Protein AF-A0AAV6RVY6-F1 (afdb_monomer)

Radius of gyration: 16.2 Å; Cα contacts (8 Å, |Δi|>4): 141; chains: 1; bounding box: 33×33×38 Å

InterPro domains:
  IPR021869 Ribonuclease Zc3h12a-like, NYN domain [PF11977] (37-118)
  IPR051101 ZC3H12/N4BP1 Ribonuclease and Regulator [PTHR12876] (34-118)

Structure (mmCIF, N/CA/C/O backbone):
data_AF-A0AAV6RVY6-F1
#
_entry.id   AF-A0AAV6RVY6-F1
#
loop_
_atom_site.group_PDB
_atom_site.id
_atom_site.type_symbol
_atom_site.label_atom_id
_atom_site.label_alt_id
_atom_site.label_comp_id
_atom_site.label_asym_id
_atom_site.label_entity_id
_atom_site.label_seq_id
_atom_site.pdbx_PDB_ins_code
_atom_site.Cartn_x
_atom_site.Cartn_y
_atom_site.Cartn_z
_atom_site.occupancy
_atom_site.B_iso_or_equiv
_atom_site.auth_seq_id
_atom_site.auth_comp_id
_atom_site.auth_asym_id
_atom_site.auth_atom_id
_atom_site.pdbx_PDB_model_num
ATOM 1 N N . MET A 1 1 ? 1.262 3.391 -13.971 1.00 50.84 1 MET A N 1
ATOM 2 C CA . MET A 1 1 ? 0.571 2.100 -14.144 1.00 50.84 1 MET A CA 1
ATOM 3 C C . MET A 1 1 ? 1.032 1.250 -12.992 1.00 50.84 1 MET A C 1
ATOM 5 O O . MET A 1 1 ? 2.185 0.839 -13.003 1.00 50.84 1 MET A O 1
ATOM 9 N N . ILE A 1 2 ? 0.195 1.123 -11.968 1.00 53.22 2 ILE A N 1
ATOM 10 C CA . ILE A 1 2 ? 0.505 0.317 -10.793 1.00 53.22 2 ILE A CA 1
ATOM 11 C C . ILE A 1 2 ? -0.270 -0.992 -10.891 1.00 53.22 2 ILE A C 1
ATOM 13 O O . ILE A 1 2 ? -1.413 -1.024 -11.349 1.00 53.22 2 ILE A O 1
ATOM 17 N N . LEU A 1 3 ? 0.413 -2.075 -10.535 1.00 56.84 3 LEU A N 1
ATOM 18 C CA . LEU A 1 3 ? -0.053 -3.448 -10.657 1.00 56.84 3 LEU A CA 1
ATOM 19 C C . LEU A 1 3 ? -0.502 -3.919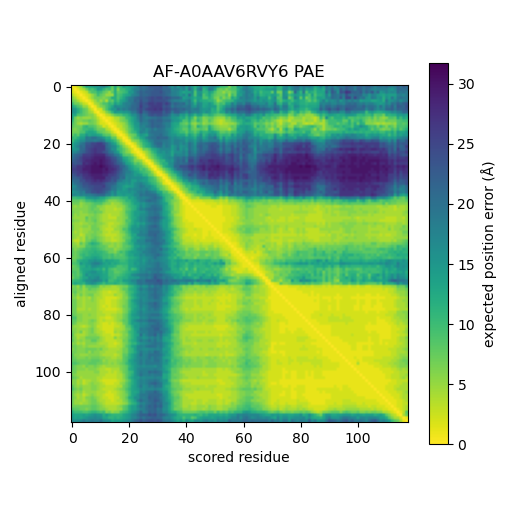 -9.279 1.00 56.84 3 LEU A C 1
ATOM 21 O O . LEU A 1 3 ? 0.338 -4.235 -8.447 1.00 56.84 3 LEU A O 1
ATOM 25 N N . VAL A 1 4 ? -1.808 -3.949 -9.023 1.00 58.31 4 VAL A N 1
ATOM 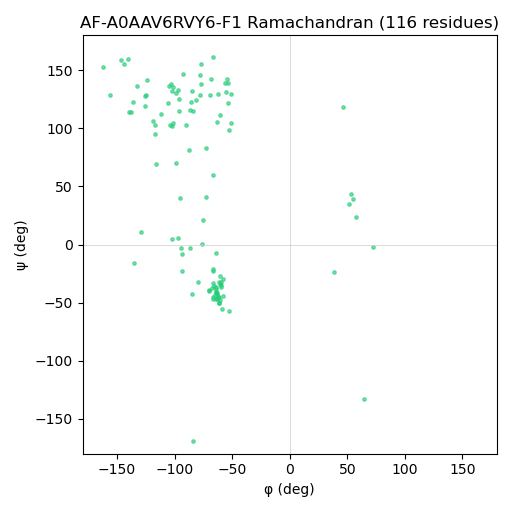26 C CA . VAL A 1 4 ? -2.347 -4.467 -7.758 1.00 58.31 4 VAL A CA 1
ATOM 27 C C . VAL A 1 4 ? -2.399 -5.985 -7.835 1.00 58.31 4 VAL A C 1
ATOM 29 O O . VAL A 1 4 ? -3.016 -6.520 -8.755 1.00 58.31 4 VAL A O 1
ATOM 32 N N . TYR A 1 5 ? -1.770 -6.664 -6.875 1.00 61.91 5 TYR A N 1
ATOM 33 C CA . TYR A 1 5 ? -1.834 -8.117 -6.746 1.00 61.91 5 TYR A CA 1
ATOM 34 C C . TYR A 1 5 ? -2.981 -8.511 -5.795 1.00 61.91 5 TYR A C 1
ATOM 36 O O . TYR A 1 5 ? -3.318 -7.765 -4.880 1.00 61.91 5 TYR A O 1
ATOM 44 N N . ILE A 1 6 ? -3.641 -9.649 -6.015 1.00 60.75 6 ILE A N 1
ATOM 45 C CA . ILE A 1 6 ? -4.640 -10.214 -5.089 1.00 60.75 6 ILE A CA 1
ATOM 46 C C . ILE A 1 6 ? -4.365 -11.716 -4.987 1.00 60.75 6 ILE A C 1
ATOM 48 O O . ILE A 1 6 ? -4.348 -12.405 -6.007 1.00 60.75 6 ILE A O 1
ATOM 52 N N . PHE A 1 7 ? -4.127 -12.242 -3.779 1.00 54.44 7 PHE A N 1
ATOM 53 C CA . PHE A 1 7 ? -3.725 -13.640 -3.593 1.00 54.44 7 PHE A CA 1
ATOM 54 C C . PHE A 1 7 ? -4.753 -14.446 -2.780 1.00 54.44 7 PHE A C 1
ATOM 56 O O . PHE A 1 7 ? -4.686 -14.497 -1.567 1.00 54.44 7 PHE A O 1
ATOM 63 N N . ASN A 1 8 ? -5.662 -15.139 -3.475 1.00 52.34 8 ASN A N 1
ATOM 64 C CA . ASN A 1 8 ? -6.489 -16.271 -3.011 1.00 52.34 8 ASN A CA 1
ATOM 65 C C . ASN A 1 8 ? -7.216 -16.179 -1.642 1.00 52.34 8 ASN A C 1
ATOM 67 O O . ASN A 1 8 ? -6.593 -16.217 -0.590 1.00 52.34 8 ASN A O 1
ATOM 71 N N . ASN A 1 9 ? -8.555 -16.240 -1.699 1.00 51.56 9 ASN A N 1
ATOM 72 C CA . ASN A 1 9 ? -9.614 -16.553 -0.712 1.00 51.56 9 ASN A CA 1
ATOM 73 C C . ASN A 1 9 ? -9.541 -16.097 0.765 1.00 51.56 9 ASN A C 1
ATOM 75 O O . ASN A 1 9 ? -10.611 -15.954 1.344 1.00 51.56 9 ASN A O 1
ATOM 79 N N . ASN A 1 10 ? -8.377 -15.815 1.361 1.00 57.69 10 ASN A N 1
ATOM 80 C CA . ASN A 1 10 ? -8.235 -15.396 2.759 1.00 57.69 10 ASN A CA 1
ATOM 81 C C . ASN A 1 10 ? -7.273 -14.204 2.980 1.00 57.69 10 ASN A C 1
ATOM 83 O O . ASN A 1 10 ? -7.312 -13.638 4.068 1.00 57.69 10 ASN A O 1
ATOM 87 N N . ILE A 1 11 ? -6.399 -13.823 2.025 1.00 61.66 11 ILE A N 1
ATOM 88 C CA . ILE A 1 11 ? -5.399 -12.747 2.231 1.00 61.66 11 ILE A CA 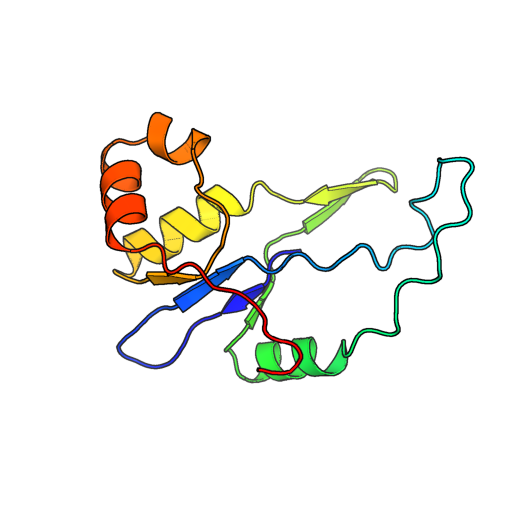1
ATOM 89 C C . ILE A 1 11 ? -5.251 -11.850 0.986 1.00 61.66 11 ILE A C 1
ATOM 91 O O . ILE A 1 11 ? -4.721 -12.261 -0.040 1.00 61.66 11 ILE A O 1
ATOM 95 N N . THR A 1 12 ? -5.638 -10.578 1.076 1.00 67.62 12 THR A N 1
ATOM 96 C CA . THR A 1 12 ? -5.385 -9.594 0.004 1.00 67.62 12 THR A CA 1
ATOM 97 C C . THR A 1 12 ? -3.994 -8.975 0.171 1.00 67.62 12 THR A C 1
ATOM 99 O O . THR A 1 12 ? -3.713 -8.389 1.214 1.00 67.62 12 THR A O 1
ATOM 102 N N . ILE A 1 13 ? -3.122 -9.083 -0.841 1.00 70.94 13 ILE A N 1
ATOM 103 C CA . ILE A 1 13 ? -1.751 -8.535 -0.820 1.00 70.94 13 ILE A CA 1
ATOM 104 C C . ILE A 1 13 ? -1.583 -7.511 -1.934 1.00 70.94 13 ILE A C 1
ATOM 106 O O . ILE A 1 13 ? -1.409 -7.892 -3.085 1.00 70.94 13 ILE A O 1
ATOM 110 N N . ILE A 1 14 ? -1.547 -6.224 -1.599 1.00 71.94 14 ILE A N 1
ATOM 111 C CA . ILE A 1 14 ? -1.438 -5.166 -2.606 1.00 71.94 14 ILE A CA 1
ATOM 112 C C . ILE A 1 14 ? 0.012 -4.740 -2.777 1.00 71.94 14 ILE A C 1
ATOM 114 O O . ILE A 1 14 ? 0.599 -4.161 -1.866 1.00 71.94 14 ILE A O 1
ATOM 118 N N . ILE A 1 15 ? 0.570 -4.990 -3.959 1.00 70.44 15 ILE A N 1
ATOM 119 C CA . ILE A 1 15 ? 1.927 -4.573 -4.315 1.00 70.44 15 ILE A CA 1
ATOM 120 C C . ILE A 1 15 ? 1.859 -3.265 -5.103 1.00 70.44 15 ILE A C 1
ATOM 122 O O . ILE A 1 15 ? 1.080 -3.141 -6.044 1.00 70.44 15 ILE A O 1
ATOM 126 N N . LYS A 1 16 ? 2.686 -2.280 -4.746 1.00 69.00 16 LYS A N 1
ATOM 127 C CA . LYS A 1 16 ? 2.928 -1.106 -5.597 1.00 69.00 16 LYS A CA 1
ATOM 128 C C . LYS A 1 16 ? 4.114 -1.410 -6.509 1.00 69.00 16 LYS A C 1
ATOM 130 O O . LYS A 1 16 ? 5.254 -1.361 -6.065 1.00 69.00 16 LYS A O 1
ATOM 135 N N . ALA A 1 17 ? 3.858 -1.715 -7.777 1.00 61.69 17 ALA A N 1
ATOM 136 C CA . ALA A 1 17 ? 4.910 -1.818 -8.787 1.00 61.69 17 ALA A CA 1
ATOM 137 C C . ALA A 1 17 ? 4.865 -0.605 -9.720 1.00 61.69 17 ALA A C 1
ATOM 139 O O . ALA A 1 17 ? 3.848 -0.356 -10.366 1.00 61.69 17 ALA A O 1
ATOM 140 N N . SER A 1 18 ? 5.962 0.141 -9.800 1.00 56.19 18 SER A N 1
ATOM 141 C CA . SER A 1 18 ? 6.169 1.160 -10.827 1.00 56.19 18 SER A CA 1
ATOM 142 C C . SER A 1 18 ? 6.708 0.457 -12.068 1.00 56.19 18 SER A C 1
ATOM 144 O O . SER A 1 18 ? 7.817 -0.071 -12.036 1.00 56.19 18 SER A O 1
ATOM 146 N N . GLN A 1 19 ? 5.958 0.448 -13.169 1.00 51.28 19 GLN A N 1
ATOM 147 C CA . GLN A 1 19 ? 6.582 0.204 -14.468 1.00 51.28 19 GLN A CA 1
ATOM 148 C C . GLN A 1 19 ? 7.597 1.338 -14.669 1.00 51.28 19 GLN A C 1
ATOM 150 O O . GLN A 1 19 ? 7.176 2.491 -14.782 1.00 51.28 19 GLN A O 1
ATOM 155 N N . LEU A 1 20 ? 8.904 1.049 -14.643 1.00 43.34 20 LEU A N 1
ATOM 156 C CA . LEU A 1 20 ? 9.883 2.010 -15.154 1.00 43.34 20 LEU A CA 1
ATOM 157 C C . LEU A 1 20 ? 9.468 2.381 -16.584 1.00 43.34 20 LEU A C 1
ATOM 159 O O . LEU A 1 20 ? 8.996 1.527 -17.337 1.00 43.34 20 LEU A O 1
ATOM 163 N N . ASP A 1 21 ? 9.588 3.664 -16.907 1.00 40.34 21 ASP A N 1
ATOM 164 C CA . ASP A 1 21 ? 9.140 4.271 -18.154 1.00 40.34 21 ASP A CA 1
ATOM 165 C C . ASP A 1 21 ? 9.656 3.518 -19.393 1.00 40.34 21 ASP A C 1
ATOM 167 O O . ASP A 1 21 ? 10.810 3.642 -19.789 1.00 40.34 21 ASP A O 1
ATOM 171 N N . LEU A 1 22 ? 8.767 2.760 -20.039 1.00 40.78 22 LEU A N 1
ATOM 172 C CA . LEU A 1 22 ? 8.973 2.167 -21.367 1.00 40.78 22 LEU A CA 1
ATOM 173 C C . LEU A 1 22 ? 8.364 3.062 -22.452 1.00 40.78 22 LEU A C 1
ATOM 175 O O . LEU A 1 22 ? 7.709 2.574 -23.372 1.00 40.78 22 LEU A O 1
ATOM 179 N N . ASP A 1 23 ? 8.506 4.381 -22.316 1.00 37.94 23 ASP A N 1
ATOM 180 C CA . ASP A 1 23 ? 8.064 5.317 -23.345 1.00 37.94 23 ASP A CA 1
ATOM 181 C C . ASP A 1 23 ? 9.262 6.100 -23.901 1.00 37.94 23 ASP A C 1
ATOM 183 O O . ASP A 1 23 ? 9.734 7.041 -23.255 1.00 37.94 23 ASP A O 1
ATOM 187 N N . PRO A 1 24 ? 9.767 5.749 -25.099 1.00 37.94 24 PRO A N 1
ATOM 188 C CA . PRO A 1 24 ? 10.847 6.495 -25.740 1.00 37.94 24 PRO A CA 1
ATOM 189 C C . PRO A 1 24 ? 10.453 7.941 -26.103 1.00 37.94 24 PRO A C 1
ATOM 191 O O . PRO A 1 24 ? 11.315 8.720 -26.501 1.00 37.94 24 PRO A O 1
ATOM 194 N N . ALA A 1 25 ? 9.180 8.340 -25.962 1.00 39.81 25 ALA A N 1
ATOM 195 C CA . ALA A 1 25 ? 8.723 9.699 -26.256 1.00 39.81 25 ALA A CA 1
ATOM 196 C C . ALA A 1 25 ? 8.852 10.695 -25.081 1.00 39.81 25 ALA A C 1
ATOM 198 O O . ALA A 1 25 ? 8.540 11.871 -25.259 1.00 39.81 25 ALA A O 1
ATOM 199 N N . ALA A 1 26 ? 9.304 10.270 -23.892 1.00 40.34 26 ALA A N 1
ATOM 200 C CA . ALA A 1 26 ? 9.375 11.130 -22.700 1.00 40.34 26 ALA A CA 1
ATOM 201 C C . ALA A 1 26 ? 10.757 11.770 -22.424 1.00 40.34 26 ALA A C 1
ATOM 203 O O . ALA A 1 26 ? 10.930 12.441 -21.405 1.00 40.34 26 ALA A O 1
ATOM 204 N N . GLN A 1 27 ? 11.746 11.617 -23.311 1.00 39.75 27 GLN A N 1
ATOM 205 C CA . GLN A 1 27 ? 13.074 12.223 -23.137 1.00 39.75 27 GLN A CA 1
ATOM 206 C C . GLN A 1 27 ? 13.162 13.647 -23.707 1.00 39.75 27 GLN A C 1
ATOM 208 O O . GLN A 1 27 ? 13.734 13.877 -24.768 1.00 39.75 27 GLN A O 1
ATOM 213 N N . GLU A 1 28 ? 12.686 14.632 -22.946 1.00 40.50 28 GLU A N 1
ATOM 214 C CA . GLU A 1 28 ? 13.217 16.004 -23.014 1.00 40.50 28 GLU A CA 1
ATOM 215 C C . GLU A 1 28 ? 14.210 16.217 -21.858 1.00 40.50 28 GLU A C 1
ATOM 217 O O . GLU A 1 28 ? 13.942 16.908 -20.880 1.00 40.50 28 GLU A O 1
ATOM 222 N N . SER A 1 29 ? 15.373 15.568 -21.935 1.00 37.75 29 SER A N 1
ATOM 223 C CA . SER A 1 29 ? 16.540 15.855 -21.091 1.00 37.75 29 SER A CA 1
ATOM 224 C C . SER A 1 29 ? 17.793 15.385 -21.829 1.00 37.75 29 SER A C 1
ATOM 226 O O . SER A 1 29 ? 17.830 14.266 -22.331 1.00 37.75 29 SER A O 1
ATOM 228 N N . GLN A 1 30 ? 18.799 16.257 -21.947 1.00 39.28 30 GLN A N 1
ATOM 229 C CA . GLN A 1 30 ? 20.000 16.115 -22.791 1.00 39.28 30 GLN A CA 1
ATOM 230 C C . GLN A 1 30 ? 21.032 15.083 -22.283 1.00 39.28 30 GLN A C 1
ATOM 232 O O . GLN A 1 30 ? 22.239 15.301 -22.368 1.00 39.28 30 GLN A O 1
ATOM 237 N N . VAL A 1 31 ? 20.578 13.936 -21.785 1.00 39.69 31 VAL A N 1
ATOM 238 C CA . VAL A 1 31 ? 21.420 12.766 -21.506 1.00 39.69 31 VAL A CA 1
ATOM 239 C C . VAL A 1 31 ? 20.780 11.588 -22.245 1.00 39.69 31 VAL A C 1
ATOM 241 O O . VAL A 1 31 ? 19.571 11.396 -22.091 1.00 39.69 31 VAL A O 1
ATOM 244 N N . PRO A 1 32 ? 21.515 10.815 -23.071 1.00 34.19 32 PRO A N 1
ATOM 245 C CA . PRO A 1 32 ? 20.936 9.638 -23.699 1.00 34.19 32 PRO A CA 1
ATOM 246 C C . PRO A 1 32 ? 20.549 8.668 -22.581 1.00 34.19 32 PRO A C 1
ATOM 248 O O . PRO A 1 32 ? 21.422 8.087 -21.941 1.00 34.19 32 PRO A O 1
ATOM 251 N N . ALA A 1 33 ? 19.252 8.553 -22.290 1.00 51.28 33 ALA A N 1
ATOM 252 C CA . ALA A 1 33 ? 18.756 7.481 -21.445 1.00 51.28 33 ALA A CA 1
ATOM 253 C C . ALA A 1 33 ? 19.073 6.179 -22.166 1.00 51.28 33 ALA A C 1
ATOM 255 O O . ALA A 1 33 ? 18.816 6.036 -23.366 1.00 51.28 33 ALA A O 1
ATOM 256 N N . GLU A 1 34 ? 19.686 5.267 -21.428 1.00 39.25 34 GLU A N 1
ATOM 257 C CA . GLU A 1 34 ? 19.882 3.909 -21.894 1.00 39.25 34 GLU A CA 1
ATOM 258 C C . GLU A 1 34 ? 18.524 3.322 -22.301 1.00 39.25 34 GLU A C 1
ATOM 260 O O . GLU A 1 34 ? 17.514 3.635 -21.659 1.00 39.25 34 GLU A O 1
ATOM 265 N N . PRO A 1 35 ? 18.464 2.520 -23.381 1.00 39.88 35 PRO A N 1
ATOM 266 C CA . PRO A 1 35 ? 17.220 1.889 -23.787 1.00 39.88 35 PRO A CA 1
ATOM 267 C C . PRO A 1 35 ? 16.662 1.125 -22.589 1.00 39.88 35 PRO A C 1
ATOM 269 O O . PRO A 1 35 ? 17.347 0.276 -22.017 1.00 39.88 35 PRO A O 1
ATOM 272 N N . ALA A 1 36 ? 15.436 1.470 -22.189 1.00 48.62 36 ALA A N 1
ATOM 273 C CA . ALA A 1 36 ? 14.749 0.769 -21.120 1.00 48.62 36 ALA A CA 1
ATOM 274 C C . ALA A 1 36 ? 14.798 -0.738 -21.434 1.00 48.62 36 ALA A C 1
ATOM 276 O O . ALA A 1 36 ? 14.504 -1.117 -22.574 1.00 48.62 36 ALA A O 1
ATOM 277 N N . PRO A 1 37 ? 15.228 -1.586 -20.482 1.00 48.47 37 PRO A N 1
ATOM 278 C CA . PRO A 1 37 ? 15.420 -3.002 -20.749 1.00 48.47 37 PRO A CA 1
ATOM 279 C C . PR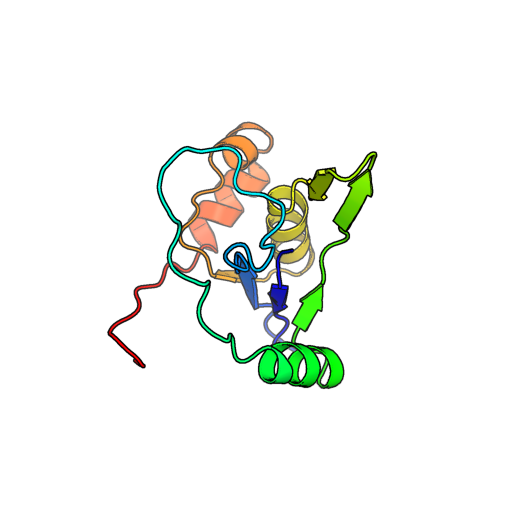O A 1 37 ? 14.115 -3.596 -21.276 1.00 48.47 37 PRO A C 1
ATOM 281 O O . PRO A 1 37 ? 13.037 -3.241 -20.785 1.00 48.47 37 PRO A O 1
ATOM 284 N N . GLU A 1 38 ? 14.223 -4.474 -22.281 1.00 50.91 38 GLU A N 1
ATOM 285 C CA . GLU A 1 38 ? 13.113 -5.307 -22.745 1.00 50.91 38 GLU A CA 1
ATOM 286 C C . GLU A 1 38 ? 12.549 -6.025 -21.523 1.00 50.91 38 GLU A C 1
ATOM 288 O O . GLU A 1 38 ? 13.120 -6.965 -20.979 1.00 50.91 38 GLU A O 1
ATOM 293 N N . THR A 1 39 ? 11.473 -5.466 -21.000 1.00 58.97 39 THR A N 1
ATOM 294 C CA . THR A 1 39 ? 10.837 -5.919 -19.776 1.00 58.97 39 THR A CA 1
ATOM 295 C C . THR A 1 39 ? 10.031 -7.145 -20.144 1.00 58.97 39 THR A C 1
ATOM 297 O O . THR A 1 39 ? 9.456 -7.203 -21.233 1.00 58.97 39 THR A O 1
ATOM 300 N N . ASP A 1 40 ? 9.943 -8.111 -19.233 1.00 67.94 40 ASP A N 1
ATOM 301 C CA . ASP A 1 40 ? 9.114 -9.309 -19.373 1.00 67.94 40 ASP A CA 1
ATOM 302 C C . ASP A 1 40 ? 7.610 -8.963 -19.360 1.00 67.94 40 ASP A C 1
ATOM 304 O O . ASP A 1 40 ? 6.831 -9.407 -18.520 1.00 67.94 40 ASP A O 1
ATOM 308 N N . GLN A 1 41 ? 7.154 -8.141 -20.305 1.00 70.94 41 GLN A N 1
ATOM 309 C CA . GLN A 1 41 ? 5.796 -7.613 -20.397 1.00 70.94 41 GLN A CA 1
ATOM 310 C C . GLN A 1 41 ? 4.761 -8.737 -20.533 1.00 70.94 41 GLN A C 1
ATOM 312 O O . GLN A 1 41 ? 3.620 -8.605 -20.087 1.00 70.94 41 GLN A O 1
ATOM 317 N N . HIS A 1 42 ? 5.175 -9.877 -21.090 1.00 79.00 42 HIS A N 1
ATOM 318 C CA . HIS A 1 42 ? 4.368 -11.089 -21.163 1.00 79.00 42 HIS A CA 1
ATOM 319 C C . HIS A 1 42 ? 3.958 -11.617 -19.774 1.00 79.00 42 HIS A C 1
ATOM 321 O O . HIS A 1 42 ? 2.844 -12.126 -19.637 1.00 79.00 42 HIS A O 1
ATOM 327 N N . VAL A 1 43 ? 4.791 -11.432 -18.740 1.00 80.25 43 VAL A N 1
ATOM 328 C CA . VAL A 1 43 ? 4.489 -11.812 -17.349 1.00 80.25 43 VAL A CA 1
ATOM 329 C C . VAL A 1 43 ? 3.306 -11.006 -16.824 1.00 80.25 43 VAL A C 1
ATOM 331 O O . VAL A 1 43 ? 2.400 -11.566 -16.209 1.00 80.25 43 VAL A O 1
ATOM 334 N N . LEU A 1 44 ? 3.244 -9.708 -17.133 1.00 78.12 44 LEU A N 1
ATOM 335 C CA . LEU A 1 44 ? 2.135 -8.848 -16.710 1.00 78.12 44 LEU A CA 1
ATOM 336 C C . LEU A 1 44 ? 0.804 -9.309 -17.312 1.00 78.12 44 LEU A C 1
ATOM 338 O O . LEU A 1 44 ? -0.186 -9.445 -16.593 1.00 78.12 44 LEU A O 1
ATOM 342 N N . HIS A 1 45 ? 0.799 -9.624 -18.611 1.00 80.69 45 HIS A N 1
ATOM 343 C CA . HIS A 1 45 ? -0.381 -10.160 -19.293 1.00 80.69 45 HIS A CA 1
ATOM 344 C C . HIS A 1 45 ? -0.801 -11.531 -18.745 1.00 80.69 45 HIS A C 1
ATOM 346 O O . HIS A 1 45 ? -1.992 -11.842 -18.681 1.00 80.69 45 HIS A O 1
ATOM 352 N N . GLU A 1 46 ? 0.152 -12.388 -18.368 1.00 84.31 46 GLU A N 1
ATOM 353 C CA . GLU A 1 46 ? -0.164 -13.678 -17.754 1.00 84.31 46 GLU A CA 1
ATOM 354 C C . GLU A 1 46 ? -0.815 -13.496 -16.376 1.00 84.31 46 GLU A C 1
ATOM 356 O O . GLU A 1 46 ? -1.852 -14.103 -16.092 1.00 84.31 46 GLU A O 1
ATOM 361 N N . LEU A 1 47 ? -0.245 -12.633 -15.536 1.00 81.06 47 LEU A N 1
ATOM 362 C CA . LEU A 1 47 ? -0.760 -12.350 -14.199 1.00 81.06 47 LEU A CA 1
ATOM 363 C C . LEU A 1 47 ? -2.149 -11.701 -14.241 1.00 81.06 47 LEU A C 1
ATOM 365 O O . LEU A 1 47 ? -3.009 -12.051 -13.427 1.00 81.06 47 LEU A O 1
ATOM 369 N N . GLU A 1 48 ? -2.404 -10.813 -15.207 1.00 81.88 48 GLU A N 1
ATOM 370 C CA . GLU A 1 48 ? -3.732 -10.227 -15.429 1.00 81.88 48 GLU A CA 1
ATOM 371 C C . GLU A 1 48 ? -4.747 -11.310 -15.819 1.00 81.88 48 GLU A C 1
ATOM 373 O O . GLU A 1 48 ? -5.840 -11.401 -15.246 1.00 81.88 48 GLU A O 1
ATOM 378 N N . ARG A 1 49 ? -4.378 -12.194 -16.758 1.00 85.69 49 ARG A N 1
ATOM 379 C CA . ARG A 1 49 ? -5.233 -13.307 -17.199 1.00 85.69 49 ARG A CA 1
ATOM 380 C C . ARG A 1 49 ? -5.581 -14.245 -16.046 1.00 85.69 49 ARG A C 1
ATOM 382 O O . ARG A 1 49 ? -6.707 -14.732 -15.970 1.00 85.69 49 ARG A O 1
ATOM 389 N N . ARG A 1 50 ? -4.632 -14.460 -15.133 1.00 84.81 50 ARG A N 1
ATOM 390 C CA . ARG A 1 50 ? -4.801 -15.257 -13.909 1.00 84.81 50 ARG A CA 1
ATOM 391 C C . ARG A 1 50 ? -5.582 -14.533 -12.808 1.00 84.81 50 ARG A C 1
ATOM 393 O O . ARG A 1 50 ? -5.777 -15.120 -11.750 1.00 84.81 50 ARG A O 1
ATOM 400 N N . LYS A 1 51 ? -6.031 -13.291 -13.044 1.00 79.12 51 LYS A N 1
ATOM 401 C CA . LYS A 1 51 ? -6.717 -12.426 -12.064 1.00 79.12 51 LYS A CA 1
ATOM 402 C C . LYS A 1 51 ? -5.899 -12.165 -10.803 1.00 79.12 51 LYS A C 1
ATOM 404 O O . LYS A 1 51 ? -6.450 -11.845 -9.757 1.00 79.12 51 LYS A O 1
ATOM 409 N N . ILE A 1 52 ? -4.583 -12.288 -10.932 1.00 77.75 52 ILE A N 1
ATOM 410 C CA . ILE A 1 52 ? -3.638 -11.941 -9.882 1.00 77.75 52 ILE A CA 1
ATOM 411 C C . ILE A 1 52 ? -3.3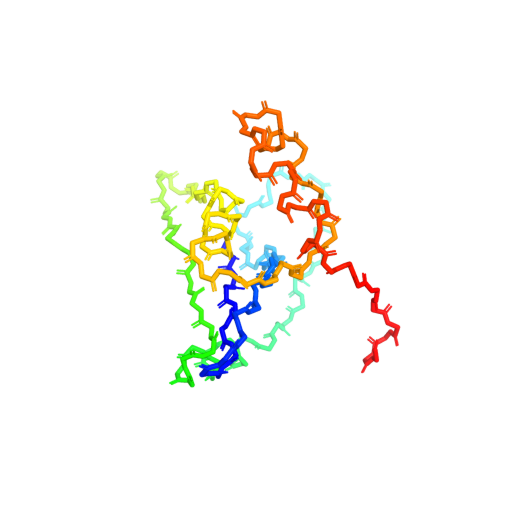55 -10.448 -9.969 1.00 77.75 52 ILE A C 1
ATOM 413 O O . ILE A 1 52 ? -3.343 -9.799 -8.938 1.00 77.75 52 ILE A O 1
ATOM 417 N N . LEU A 1 53 ? -3.177 -9.914 -11.180 1.00 78.25 53 LEU A N 1
ATOM 418 C CA . LEU A 1 53 ? -2.815 -8.523 -11.432 1.00 78.25 53 LEU A CA 1
ATOM 419 C C . LEU A 1 53 ? -4.005 -7.708 -11.941 1.00 78.25 53 LEU A C 1
ATOM 421 O O . LEU A 1 53 ? -4.737 -8.146 -12.828 1.00 78.25 53 LEU A O 1
ATOM 425 N N . VAL A 1 54 ? -4.158 -6.498 -11.409 1.00 77.19 54 VAL A N 1
ATOM 426 C CA . VAL A 1 54 ? -5.135 -5.506 -11.869 1.00 77.19 54 VAL A CA 1
ATOM 427 C C . VAL A 1 54 ? -4.412 -4.211 -12.216 1.00 77.19 54 VAL A C 1
ATOM 429 O O . VAL A 1 54 ? -3.649 -3.678 -11.407 1.00 77.19 54 VAL A O 1
ATOM 432 N N . TYR A 1 55 ? -4.675 -3.693 -13.415 1.00 75.69 55 TYR A N 1
ATOM 433 C CA . TYR A 1 55 ? -4.155 -2.403 -13.855 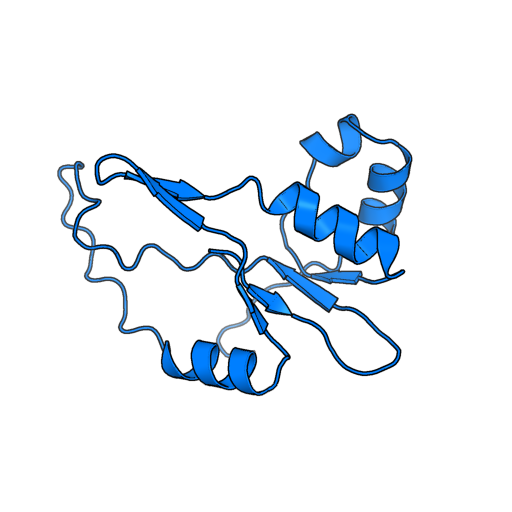1.00 75.69 55 TYR A CA 1
ATOM 434 C C . TYR A 1 55 ? -4.943 -1.248 -13.239 1.00 75.69 55 TYR A C 1
ATOM 436 O O . TYR A 1 55 ? -6.170 -1.184 -13.361 1.00 75.69 55 TYR A O 1
ATOM 444 N N . THR A 1 56 ? -4.238 -0.293 -12.630 1.00 71.25 56 THR A N 1
ATOM 445 C CA . THR A 1 56 ? -4.854 0.981 -12.248 1.00 71.25 56 THR A CA 1
ATOM 446 C C . THR A 1 56 ? -5.213 1.811 -13.489 1.00 71.25 56 THR A C 1
ATOM 448 O O . THR A 1 56 ? -4.464 1.812 -14.477 1.00 71.25 56 THR A O 1
ATOM 451 N N . PRO A 1 57 ? -6.351 2.536 -13.475 1.00 73.31 57 PRO A N 1
ATOM 452 C CA . PRO A 1 57 ? -6.715 3.422 -14.570 1.00 73.31 57 PRO A CA 1
ATOM 453 C C . PRO A 1 57 ? -5.605 4.435 -14.864 1.00 73.31 57 PRO A C 1
ATOM 455 O O . PRO A 1 57 ? -5.108 5.130 -13.981 1.00 73.31 57 PRO A O 1
ATOM 458 N N . SER A 1 58 ? -5.240 4.557 -16.134 1.00 74.00 58 SER A N 1
ATOM 459 C CA . SER A 1 58 ? -4.350 5.609 -16.618 1.00 74.00 58 SER A CA 1
ATOM 460 C C . SER A 1 58 ? -4.787 6.040 -18.011 1.00 74.00 58 SER A C 1
ATOM 462 O O . SER A 1 58 ? -5.469 5.291 -18.713 1.00 74.00 58 SER A O 1
ATOM 464 N N . ARG A 1 59 ? -4.450 7.268 -18.409 1.00 72.81 59 ARG A N 1
ATOM 465 C CA . ARG A 1 59 ? -4.811 7.785 -19.736 1.00 72.81 59 ARG A CA 1
ATOM 466 C C . ARG A 1 59 ? -3.750 8.727 -20.286 1.00 72.81 59 ARG A C 1
ATOM 468 O O . ARG A 1 59 ? -3.004 9.330 -19.522 1.00 72.81 59 ARG A O 1
ATOM 475 N N . CYS A 1 60 ? -3.737 8.918 -21.601 1.00 78.81 60 CYS A N 1
ATOM 476 C CA . CYS A 1 60 ? -2.945 9.965 -22.245 1.00 78.81 60 CYS A CA 1
ATOM 477 C C . CYS A 1 60 ? -3.831 11.178 -22.550 1.00 78.81 60 CYS A C 1
ATOM 479 O O . CYS A 1 60 ? -4.914 11.042 -23.116 1.00 78.81 60 CYS A O 1
ATOM 481 N N . VAL A 1 61 ? -3.377 12.369 -22.163 1.00 77.25 61 VAL A N 1
ATOM 482 C CA . VAL A 1 61 ? -4.035 13.656 -22.421 1.00 77.25 61 VAL A CA 1
ATOM 483 C C . VAL A 1 61 ? -3.020 14.559 -23.103 1.00 77.25 61 VAL A C 1
ATOM 485 O O . VAL A 1 61 ? -1.974 14.842 -22.527 1.00 77.25 61 VAL A O 1
ATOM 488 N N . ASN A 1 62 ? -3.309 15.013 -24.325 1.00 82.19 62 ASN A N 1
ATOM 489 C CA . ASN A 1 62 ? -2.415 15.881 -25.106 1.00 82.19 62 ASN A CA 1
ATOM 490 C C . ASN A 1 62 ? -0.988 15.314 -25.248 1.00 82.19 62 ASN A C 1
ATOM 492 O O . ASN A 1 62 ? -0.009 16.023 -25.037 1.00 82.19 62 ASN A O 1
ATOM 496 N N . GLY A 1 63 ? -0.873 14.011 -25.523 1.00 77.38 63 GLY A N 1
ATOM 497 C CA . GLY A 1 63 ? 0.421 13.323 -25.629 1.00 77.38 63 GLY A CA 1
ATOM 498 C C . GLY A 1 63 ? 1.149 13.108 -24.297 1.00 77.38 63 GLY A C 1
ATOM 499 O O . GLY A 1 63 ? 2.187 12.463 -24.281 1.00 77.38 63 GLY A O 1
ATOM 500 N N . LYS A 1 64 ? 0.606 13.589 -23.170 1.00 70.88 64 LYS A N 1
ATOM 501 C CA . LYS A 1 64 ? 1.179 13.394 -21.834 1.00 70.88 64 LYS A CA 1
ATOM 502 C C . LYS A 1 64 ? 0.421 12.316 -21.077 1.00 70.88 64 LYS A C 1
ATOM 504 O O . LYS A 1 64 ? -0.812 12.331 -21.015 1.00 70.88 64 LYS A O 1
ATOM 509 N N . ARG A 1 65 ? 1.151 11.382 -20.473 1.00 67.94 65 ARG A N 1
ATOM 510 C CA . ARG A 1 65 ? 0.560 10.370 -19.597 1.00 67.94 65 ARG A CA 1
ATOM 511 C C . ARG A 1 65 ? 0.063 11.031 -18.313 1.00 67.94 65 ARG A C 1
ATOM 513 O O . ARG A 1 65 ? 0.801 11.738 -17.638 1.00 67.94 65 ARG A O 1
ATOM 520 N N . VAL A 1 66 ? -1.190 10.766 -17.974 1.00 64.38 66 VAL A N 1
ATOM 521 C CA . VAL A 1 66 ? -1.809 11.123 -16.700 1.00 64.38 66 VAL A CA 1
ATOM 522 C C . VAL A 1 66 ? -2.072 9.821 -15.957 1.00 64.38 66 VAL A C 1
ATOM 524 O O . VAL A 1 66 ? -2.877 8.991 -16.391 1.00 64.38 66 VAL A O 1
ATOM 527 N N . VAL A 1 67 ? -1.352 9.630 -14.856 1.00 64.31 67 VAL A N 1
ATOM 528 C CA . VAL A 1 67 ? -1.536 8.499 -13.944 1.00 64.31 67 VAL A CA 1
ATOM 529 C C . VAL A 1 67 ? -2.329 9.001 -12.745 1.00 64.31 67 VAL A C 1
ATOM 531 O O . VAL A 1 67 ? -2.088 10.106 -12.257 1.00 64.31 67 VAL A O 1
ATOM 534 N N . CYS A 1 68 ? -3.321 8.226 -12.315 1.00 64.06 68 CYS A N 1
ATOM 535 C CA . CYS A 1 68 ? -4.076 8.545 -11.115 1.00 64.06 68 CYS A CA 1
ATOM 536 C C . CYS A 1 68 ? -3.184 8.446 -9.867 1.00 64.06 68 CYS A C 1
ATOM 538 O O . CYS A 1 68 ? -2.114 7.840 -9.884 1.00 64.06 68 CYS A O 1
ATOM 540 N N . TYR A 1 69 ? -3.621 9.076 -8.775 1.00 66.88 69 TYR A N 1
ATOM 541 C CA . TYR A 1 69 ? -2.956 8.949 -7.481 1.00 66.88 69 TYR A CA 1
ATOM 542 C C . TYR A 1 69 ? -3.229 7.558 -6.904 1.00 66.88 69 TYR A C 1
ATOM 544 O O . TYR A 1 69 ? -4.176 7.346 -6.143 1.00 66.88 69 TYR A O 1
ATOM 552 N N . ASP A 1 70 ? -2.429 6.599 -7.348 1.00 72.44 70 ASP A N 1
ATOM 553 C CA . ASP A 1 70 ? -2.651 5.172 -7.130 1.00 72.44 70 ASP A CA 1
ATOM 554 C C . ASP A 1 70 ? -2.523 4.773 -5.644 1.00 72.44 70 ASP A C 1
ATOM 556 O O . ASP A 1 70 ? -3.120 3.788 -5.212 1.00 72.44 70 ASP A O 1
ATOM 560 N N . ASP A 1 71 ? -1.845 5.581 -4.825 1.00 84.00 71 ASP A N 1
ATOM 561 C CA . ASP A 1 71 ? -1.613 5.311 -3.400 1.00 84.00 71 ASP A CA 1
ATOM 562 C C . ASP A 1 71 ? -2.895 5.257 -2.581 1.00 84.00 71 ASP A C 1
ATOM 564 O O . ASP A 1 71 ? -3.086 4.357 -1.762 1.00 84.00 71 ASP A O 1
ATOM 568 N N . ARG A 1 72 ? -3.830 6.175 -2.850 1.00 87.00 72 ARG A N 1
ATOM 569 C CA . ARG A 1 72 ? -5.115 6.184 -2.145 1.00 87.00 72 ARG A CA 1
ATOM 570 C C . ARG A 1 72 ? -5.936 4.947 -2.490 1.00 87.00 72 ARG A C 1
ATOM 572 O O . ARG A 1 72 ? -6.636 4.426 -1.627 1.00 87.00 72 ARG A O 1
ATOM 579 N N . TYR A 1 73 ? -5.854 4.479 -3.735 1.00 83.94 73 TYR A N 1
ATOM 580 C CA . TYR A 1 73 ? -6.531 3.256 -4.151 1.00 83.94 73 TYR A CA 1
ATOM 581 C C . TYR A 1 73 ? -5.934 2.031 -3.451 1.00 83.94 73 TYR A C 1
ATOM 583 O O . TYR A 1 73 ? -6.687 1.230 -2.907 1.00 83.94 73 TYR A O 1
ATOM 591 N N . ILE A 1 74 ? -4.602 1.929 -3.396 1.00 86.44 74 ILE A N 1
ATOM 592 C CA . ILE A 1 74 ? -3.876 0.849 -2.711 1.00 86.44 74 ILE A CA 1
ATOM 593 C C . ILE A 1 74 ? -4.246 0.795 -1.229 1.00 86.44 74 ILE A C 1
ATOM 595 O O . ILE A 1 74 ? -4.718 -0.234 -0.752 1.00 86.44 74 ILE A O 1
ATOM 599 N N . VAL A 1 75 ? -4.088 1.909 -0.508 1.00 90.56 75 VAL A N 1
ATOM 600 C CA . VAL A 1 75 ? -4.374 1.961 0.932 1.00 90.56 75 VAL A CA 1
ATOM 601 C C . VAL A 1 75 ? -5.840 1.653 1.203 1.00 90.56 75 VAL A C 1
ATOM 603 O O . VAL A 1 75 ? -6.140 0.841 2.075 1.00 90.56 75 VAL A O 1
ATOM 606 N N . LYS A 1 76 ? -6.760 2.243 0.430 1.00 89.69 76 LYS A N 1
ATOM 607 C CA . LYS A 1 76 ? -8.193 2.005 0.603 1.00 89.69 76 LYS A CA 1
ATOM 608 C C . LYS A 1 76 ? -8.573 0.551 0.331 1.00 89.69 76 LYS A C 1
ATOM 610 O O . LYS A 1 76 ? -9.290 -0.031 1.131 1.00 89.69 76 LYS A O 1
ATOM 615 N N . LEU A 1 77 ? -8.098 -0.041 -0.764 1.00 87.00 77 LEU A N 1
ATOM 616 C CA . LEU A 1 77 ? -8.430 -1.423 -1.108 1.00 87.00 77 LEU A CA 1
ATOM 617 C C . LEU A 1 77 ? -7.880 -2.405 -0.065 1.00 87.00 77 LEU A C 1
ATOM 619 O O . LEU A 1 77 ? -8.584 -3.339 0.313 1.00 87.00 77 LEU A O 1
ATOM 623 N N . ALA A 1 78 ? -6.657 -2.191 0.431 1.00 88.75 78 ALA A N 1
ATOM 624 C CA . ALA A 1 78 ? -6.090 -3.024 1.490 1.00 88.75 78 ALA A CA 1
ATOM 625 C C . ALA A 1 78 ? -6.891 -2.867 2.788 1.00 88.75 78 ALA A C 1
ATOM 627 O O . ALA A 1 78 ? -7.231 -3.862 3.415 1.00 88.75 78 ALA A O 1
ATOM 628 N N . PHE A 1 79 ? -7.251 -1.635 3.149 1.00 92.62 79 PHE A N 1
ATOM 629 C CA . PHE A 1 79 ? -8.053 -1.343 4.334 1.00 92.62 79 PHE A CA 1
ATOM 630 C C . PHE A 1 79 ? -9.446 -1.987 4.268 1.00 92.62 79 PHE A C 1
ATOM 632 O O . PHE A 1 79 ? -9.839 -2.700 5.188 1.00 92.62 79 PHE A O 1
ATOM 639 N N . ASP A 1 80 ? -10.168 -1.795 3.161 1.00 90.56 80 ASP A N 1
ATOM 640 C CA . ASP A 1 80 ? -11.537 -2.295 2.964 1.00 90.56 80 ASP A CA 1
ATOM 641 C C . ASP A 1 80 ? -11.594 -3.835 2.892 1.00 90.56 80 ASP A C 1
ATOM 643 O O . ASP A 1 80 ? -12.640 -4.430 3.151 1.00 90.56 80 ASP A O 1
ATOM 647 N N . SER A 1 81 ? -10.479 -4.486 2.543 1.00 87.38 81 SER A N 1
ATOM 648 C CA . SER A 1 81 ? -10.367 -5.948 2.439 1.00 87.38 81 SER A CA 1
ATOM 649 C C . SER A 1 81 ? -9.665 -6.620 3.624 1.00 87.38 81 SER A C 1
ATOM 651 O O . SER A 1 81 ? -9.439 -7.827 3.563 1.00 87.38 81 SER A O 1
ATOM 653 N N . ASP A 1 82 ? -9.307 -5.866 4.673 1.00 89.69 82 ASP A N 1
ATOM 654 C CA . ASP A 1 82 ? -8.461 -6.329 5.792 1.00 89.69 82 ASP A CA 1
ATOM 655 C C . ASP A 1 82 ? -7.139 -6.991 5.331 1.00 89.69 82 ASP A C 1
ATOM 657 O O . ASP A 1 82 ? -6.627 -7.952 5.912 1.00 89.69 82 ASP A O 1
ATOM 661 N N . GLY A 1 83 ? -6.591 -6.476 4.231 1.00 88.62 83 GLY A N 1
ATOM 662 C CA . GLY A 1 83 ? -5.390 -6.970 3.572 1.00 88.62 83 GLY A CA 1
ATOM 663 C C . GLY A 1 83 ? -4.076 -6.445 4.156 1.00 88.62 83 GLY A C 1
ATOM 664 O O . GLY A 1 83 ? -4.015 -5.825 5.219 1.00 88.62 83 GLY A O 1
ATOM 665 N N . ILE A 1 84 ? -2.997 -6.702 3.418 1.00 90.44 84 ILE A N 1
ATOM 666 C CA . ILE A 1 84 ? -1.630 -6.243 3.692 1.00 90.44 84 ILE A CA 1
ATOM 667 C C . ILE A 1 84 ? -1.128 -5.468 2.470 1.00 90.44 84 ILE A C 1
ATOM 669 O O . ILE A 1 84 ? -1.390 -5.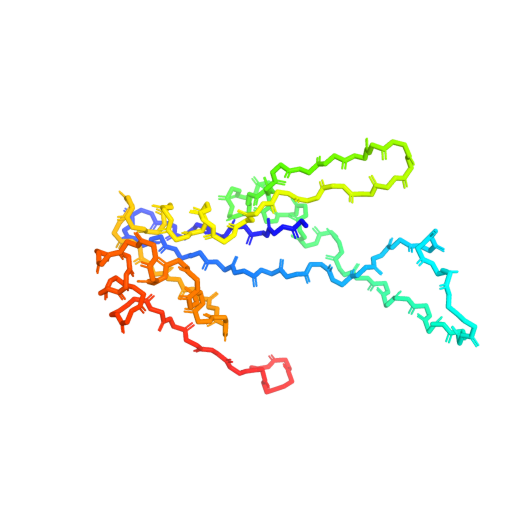849 1.325 1.00 90.44 84 ILE A O 1
ATOM 673 N N . ILE A 1 85 ? -0.393 -4.383 2.707 1.00 91.06 85 ILE A N 1
ATOM 674 C CA . ILE A 1 85 ? 0.290 -3.630 1.653 1.00 91.06 85 ILE A CA 1
ATOM 675 C C . ILE A 1 85 ? 1.736 -4.111 1.595 1.00 91.06 85 ILE A C 1
ATOM 677 O O . ILE A 1 85 ? 2.437 -4.062 2.598 1.00 91.06 85 ILE A O 1
ATOM 681 N N . VAL A 1 86 ? 2.202 -4.534 0.425 1.00 89.31 86 VAL A N 1
ATOM 682 C CA . VAL A 1 86 ? 3.613 -4.849 0.182 1.00 89.31 86 VAL A CA 1
ATOM 683 C C . VAL A 1 86 ? 4.222 -3.709 -0.618 1.00 89.31 86 VAL A C 1
ATOM 685 O O . VAL A 1 86 ? 3.973 -3.547 -1.814 1.00 89.31 86 VAL A O 1
ATOM 688 N N . SER A 1 87 ? 4.980 -2.861 0.063 1.00 88.56 87 SER A N 1
ATOM 689 C CA . SER A 1 87 ? 5.552 -1.651 -0.517 1.00 88.56 87 SER A CA 1
ATOM 690 C C . SER A 1 87 ? 6.687 -1.143 0.361 1.00 88.56 87 SER A C 1
ATOM 692 O O . SER A 1 87 ? 6.687 -1.342 1.573 1.00 88.56 87 SER A O 1
ATOM 694 N N . ASN A 1 88 ? 7.630 -0.439 -0.255 1.00 89.06 88 ASN A N 1
ATOM 695 C CA . ASN A 1 88 ? 8.637 0.339 0.469 1.00 89.06 88 ASN A CA 1
ATOM 696 C C . ASN A 1 88 ? 8.235 1.812 0.637 1.00 89.06 88 ASN A C 1
ATOM 698 O O . ASN A 1 88 ? 8.954 2.587 1.268 1.00 89.06 88 ASN A O 1
ATOM 702 N N . ASP A 1 89 ? 7.091 2.204 0.074 1.00 89.69 89 ASP A N 1
ATOM 703 C CA . ASP A 1 89 ? 6.493 3.515 0.289 1.00 89.69 89 ASP A CA 1
ATOM 704 C C . ASP A 1 89 ? 5.804 3.558 1.657 1.00 89.69 89 ASP A C 1
ATOM 706 O O . ASP A 1 89 ? 5.128 2.614 2.060 1.00 89.69 89 ASP A O 1
ATOM 710 N N . ASN A 1 90 ? 5.972 4.671 2.365 1.00 91.69 90 ASN A N 1
ATOM 711 C CA . ASN A 1 90 ? 5.365 4.876 3.675 1.00 91.69 90 ASN A CA 1
ATOM 712 C C . ASN A 1 90 ? 4.021 5.613 3.600 1.00 91.69 90 ASN A C 1
ATOM 714 O O . ASN A 1 90 ? 3.365 5.727 4.630 1.00 91.69 90 ASN A O 1
ATOM 718 N N . TYR A 1 91 ? 3.603 6.145 2.443 1.00 92.44 91 TYR A N 1
ATOM 719 C CA . TYR A 1 91 ? 2.293 6.803 2.285 1.00 92.44 91 TYR A CA 1
ATOM 720 C C . TYR A 1 91 ? 2.042 7.948 3.294 1.00 92.44 91 TYR A C 1
ATOM 722 O O . TYR A 1 91 ? 0.957 8.077 3.864 1.00 92.44 91 TYR A O 1
ATOM 730 N N . ARG A 1 92 ? 3.074 8.750 3.600 1.00 94.00 92 ARG A N 1
ATOM 731 C CA . ARG A 1 92 ? 3.069 9.720 4.722 1.00 94.00 92 ARG A CA 1
ATOM 732 C C . ARG A 1 92 ? 1.967 10.778 4.618 1.00 94.00 92 ARG A C 1
ATOM 734 O O . ARG A 1 92 ? 1.432 11.226 5.632 1.00 94.00 92 ARG A O 1
ATOM 741 N N . ASP A 1 93 ? 1.651 11.186 3.400 1.00 93.00 93 ASP A N 1
ATOM 742 C CA . ASP A 1 93 ? 0.543 12.078 3.082 1.00 93.00 93 ASP A CA 1
ATOM 743 C C . ASP A 1 93 ? -0.798 11.449 3.492 1.00 93.00 93 ASP A C 1
ATOM 745 O O . ASP A 1 93 ? -1.538 12.044 4.273 1.00 93.00 93 ASP A O 1
ATOM 749 N N . LEU A 1 94 ? -1.054 10.201 3.092 1.00 94.06 94 LEU A N 1
ATOM 750 C CA . LEU A 1 94 ? -2.287 9.477 3.414 1.00 94.06 94 LEU A CA 1
ATOM 751 C C . LEU A 1 94 ? -2.416 9.169 4.911 1.00 94.06 94 LEU A C 1
ATOM 753 O O . LEU A 1 94 ? -3.521 9.205 5.455 1.00 94.06 94 LEU A O 1
ATOM 757 N N . GLN A 1 95 ? -1.295 8.924 5.597 1.00 95.69 95 GLN A N 1
ATOM 758 C CA . GLN A 1 95 ? -1.280 8.811 7.060 1.00 95.69 95 GLN A CA 1
ATOM 759 C C . GLN A 1 95 ? -1.726 10.112 7.748 1.00 95.69 95 GLN A C 1
ATOM 761 O O . GLN A 1 95 ? -2.320 10.077 8.824 1.00 95.69 95 GLN A O 1
ATOM 766 N N . THR A 1 96 ? -1.436 11.269 7.148 1.00 95.31 96 THR A N 1
ATOM 767 C CA . THR A 1 96 ? -1.829 12.573 7.701 1.00 95.31 96 THR A CA 1
ATOM 768 C C . THR A 1 96 ? -3.296 12.887 7.404 1.00 95.31 96 THR A C 1
ATOM 770 O O . THR A 1 96 ? -3.967 13.520 8.215 1.00 95.31 96 THR A O 1
ATOM 773 N N . GLU A 1 97 ? -3.815 12.422 6.266 1.00 94.69 97 GLU A N 1
ATOM 774 C CA . GLU A 1 97 ? -5.206 12.639 5.860 1.00 94.69 97 GLU A CA 1
ATOM 775 C C . GLU A 1 97 ? -6.227 11.871 6.707 1.00 94.69 97 GLU A C 1
ATOM 777 O O . GLU A 1 97 ? -7.306 12.393 6.989 1.00 94.69 97 GLU A O 1
ATOM 782 N N . ASN A 1 98 ? -5.917 10.628 7.091 1.00 94.12 98 ASN A N 1
ATOM 783 C CA . ASN A 1 98 ? -6.844 9.769 7.823 1.00 94.12 98 ASN A CA 1
ATOM 784 C C . ASN A 1 98 ? -6.133 8.999 8.958 1.00 94.12 98 ASN A C 1
ATOM 786 O O . ASN A 1 98 ? -5.346 8.089 8.684 1.00 94.12 98 ASN A O 1
ATOM 790 N N . PRO A 1 99 ? -6.462 9.269 10.240 1.00 95.25 99 PRO A N 1
ATOM 791 C CA . PRO A 1 99 ? -5.885 8.558 11.384 1.00 95.25 99 PRO A CA 1
ATOM 792 C C . PRO A 1 99 ? -6.105 7.037 11.369 1.00 95.25 99 PRO A C 1
ATOM 794 O O . PRO A 1 99 ? -5.276 6.295 11.893 1.00 95.25 99 PRO A O 1
ATOM 797 N N . GLN A 1 100 ? -7.201 6.553 10.772 1.00 96.81 10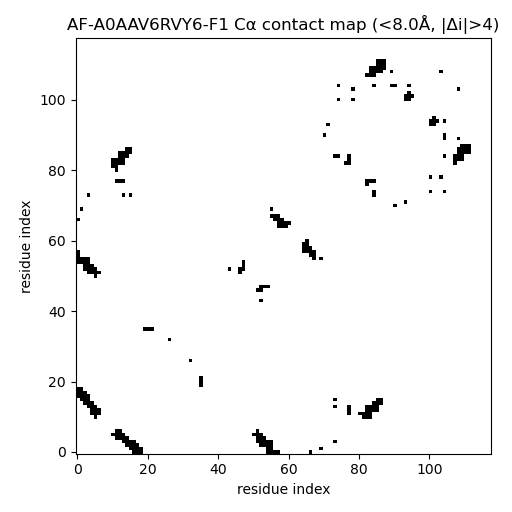0 GLN A N 1
ATOM 798 C CA . GLN A 1 100 ? -7.441 5.113 10.625 1.00 96.81 100 GLN A CA 1
ATOM 799 C C . GLN A 1 100 ? -6.475 4.493 9.617 1.00 96.81 100 GLN A C 1
ATOM 801 O O . GLN A 1 100 ? -5.947 3.411 9.863 1.00 96.81 100 GLN A O 1
ATOM 806 N N . TRP A 1 101 ? -6.204 5.194 8.513 1.00 96.25 101 TRP A N 1
ATOM 807 C CA . TRP A 1 101 ? -5.216 4.750 7.534 1.00 96.25 101 TRP A CA 1
ATOM 808 C C . TRP A 1 101 ? -3.811 4.785 8.102 1.00 96.25 101 TRP A C 1
ATOM 810 O O . TRP A 1 101 ? -3.058 3.854 7.853 1.00 96.25 101 TRP A O 1
ATOM 820 N N . LYS A 1 102 ? -3.477 5.787 8.921 1.00 97.38 102 LYS A N 1
ATOM 821 C CA . LYS A 1 102 ? -2.206 5.805 9.647 1.00 97.38 102 LYS A CA 1
ATOM 822 C C . LYS A 1 102 ? -1.991 4.518 10.436 1.00 97.38 102 LYS A C 1
ATOM 824 O O . LYS A 1 102 ? -1.020 3.814 10.184 1.00 97.38 102 LYS A O 1
ATOM 829 N N . LYS A 1 103 ? -2.929 4.191 11.330 1.00 97.75 103 LYS A N 1
ATOM 830 C CA . LYS A 1 103 ? -2.847 2.976 12.146 1.00 97.75 103 LYS A CA 1
ATOM 831 C C . LYS A 1 103 ? -2.761 1.720 11.272 1.00 97.75 103 LYS A C 1
ATOM 833 O O . LYS A 1 103 ? -1.941 0.848 11.524 1.00 97.75 103 LYS A O 1
ATOM 838 N N . PHE A 1 104 ? -3.579 1.647 10.223 1.00 97.12 104 PHE A N 1
ATOM 839 C CA . PHE A 1 104 ? -3.568 0.518 9.297 1.00 97.12 104 PHE A CA 1
ATOM 840 C C . PHE A 1 104 ? -2.216 0.348 8.592 1.00 97.12 104 PHE A C 1
ATOM 842 O O . PHE A 1 104 ? -1.687 -0.756 8.563 1.00 97.12 104 PHE A O 1
ATOM 849 N N . ILE A 1 105 ? -1.638 1.426 8.055 1.00 96.12 105 ILE A N 1
ATOM 850 C CA . ILE A 1 105 ? -0.336 1.397 7.374 1.00 96.12 105 ILE A CA 1
ATOM 851 C C . ILE A 1 105 ? 0.767 0.989 8.358 1.00 96.12 105 ILE A C 1
ATOM 853 O O . ILE A 1 105 ? 1.592 0.148 8.018 1.00 96.12 105 ILE A O 1
ATOM 857 N N . GLU A 1 106 ? 0.758 1.520 9.584 1.00 96.25 106 GLU A N 1
ATOM 858 C CA . GLU A 1 106 ? 1.718 1.147 10.634 1.00 96.25 106 GLU A CA 1
ATOM 859 C C . GLU A 1 106 ? 1.649 -0.352 10.993 1.00 96.25 106 GLU A C 1
ATOM 861 O O . GLU A 1 106 ? 2.677 -0.959 11.285 1.00 96.25 106 GLU A O 1
ATOM 866 N N . GLU A 1 107 ? 0.461 -0.962 10.948 1.00 96.69 107 GLU A N 1
ATOM 867 C CA . GLU A 1 107 ? 0.238 -2.363 11.337 1.00 96.69 107 GLU A CA 1
ATOM 868 C C . GLU A 1 107 ? 0.312 -3.364 10.166 1.00 96.69 107 GLU A C 1
ATOM 870 O O . GLU A 1 107 ? 0.516 -4.558 10.395 1.00 96.69 107 GLU A O 1
ATOM 875 N N . ARG A 1 108 ? 0.107 -2.916 8.919 1.00 95.81 108 ARG A N 1
ATOM 876 C CA . ARG A 1 108 ? -0.118 -3.783 7.742 1.00 95.81 108 ARG A CA 1
ATOM 877 C C . ARG A 1 108 ? 0.783 -3.468 6.539 1.00 95.81 108 ARG A C 1
ATOM 879 O O . ARG A 1 108 ? 0.536 -4.000 5.456 1.00 95.81 108 ARG A O 1
ATOM 886 N N . LEU A 1 109 ? 1.812 -2.632 6.696 1.00 95.12 109 LEU A N 1
ATOM 887 C CA . LEU A 1 109 ? 2.841 -2.411 5.674 1.00 95.12 109 LEU A CA 1
ATOM 888 C C . LEU A 1 109 ? 3.971 -3.444 5.804 1.00 95.12 109 LEU A C 1
ATOM 890 O O . LEU A 1 109 ? 4.712 -3.460 6.784 1.00 95.12 109 LEU A O 1
ATOM 894 N N . LEU A 1 110 ? 4.129 -4.281 4.783 1.00 93.06 110 LEU A N 1
ATOM 895 C CA . LEU A 1 110 ? 5.223 -5.232 4.646 1.00 93.06 110 LEU A CA 1
ATOM 896 C C . LEU A 1 110 ? 6.263 -4.685 3.660 1.00 93.06 110 LEU A C 1
ATOM 898 O O . LEU A 1 110 ? 6.066 -4.694 2.444 1.00 93.06 110 LEU A O 1
ATOM 902 N N . MET A 1 111 ? 7.380 -4.211 4.203 1.00 90.38 111 MET A N 1
ATOM 903 C CA . MET A 1 111 ? 8.528 -3.760 3.416 1.00 90.38 111 MET A CA 1
ATOM 904 C C . MET A 1 111 ? 9.330 -4.949 2.880 1.00 90.38 111 MET A C 1
ATOM 906 O O . MET A 1 111 ? 9.327 -6.033 3.465 1.00 90.38 111 MET A O 1
ATOM 910 N N . TYR A 1 112 ? 10.050 -4.737 1.781 1.00 86.25 112 TYR A N 1
ATOM 911 C CA . TYR A 1 112 ? 10.866 -5.765 1.141 1.00 86.25 112 TYR A CA 1
ATOM 912 C C . TYR A 1 112 ? 12.189 -5.194 0.626 1.00 86.25 112 TYR A C 1
ATOM 914 O O . TYR A 1 112 ? 12.321 -4.005 0.348 1.00 86.25 112 TYR A O 1
ATOM 922 N N . THR A 1 113 ? 13.162 -6.072 0.419 1.00 84.94 113 THR A N 1
ATOM 923 C CA . THR A 1 113 ? 14.423 -5.758 -0.257 1.00 84.94 113 THR A CA 1
ATOM 924 C C . THR A 1 113 ? 14.677 -6.855 -1.274 1.00 84.94 113 THR A C 1
ATOM 926 O O . THR A 1 113 ? 14.494 -8.024 -0.949 1.00 84.94 113 THR A O 1
ATOM 929 N N . PHE A 1 114 ? 15.104 -6.491 -2.481 1.00 82.19 114 PHE A N 1
ATOM 930 C CA . PHE A 1 114 ? 15.559 -7.465 -3.471 1.00 82.19 114 PHE A CA 1
ATOM 931 C C . PHE A 1 114 ? 17.032 -7.806 -3.236 1.00 82.19 114 PHE A C 1
ATOM 933 O O . PHE A 1 114 ? 17.865 -6.908 -3.093 1.00 82.19 114 PHE A O 1
ATOM 940 N N . ALA A 1 115 ? 17.360 -9.094 -3.226 1.00 85.00 115 ALA A N 1
ATOM 941 C CA . ALA A 1 115 ? 18.718 -9.615 -3.157 1.00 85.00 115 ALA A CA 1
ATOM 942 C C . ALA A 1 115 ? 19.039 -10.386 -4.450 1.00 85.00 115 ALA A C 1
ATOM 944 O O . ALA A 1 115 ? 19.223 -11.605 -4.443 1.00 85.00 115 ALA A O 1
ATOM 945 N N . ASN A 1 116 ? 19.158 -9.652 -5.564 1.00 82.25 116 ASN A N 1
ATOM 946 C CA . ASN A 1 116 ? 19.174 -10.182 -6.938 1.00 82.25 116 ASN A CA 1
ATOM 947 C C . ASN A 1 116 ? 17.825 -10.845 -7.286 1.00 82.25 116 ASN A C 1
ATOM 949 O O . ASN A 1 116 ? 16.784 -10.275 -6.974 1.00 82.25 116 ASN A O 1
ATOM 953 N N . ASP A 1 117 ? 17.837 -12.046 -7.873 1.00 70.06 117 ASP A N 1
ATOM 954 C CA . ASP A 1 117 ? 16.642 -12.865 -8.149 1.00 70.06 117 ASP A CA 1
ATOM 955 C C . ASP A 1 117 ? 16.070 -13.548 -6.883 1.00 70.06 117 ASP A C 1
ATOM 957 O O . ASP A 1 117 ? 15.405 -14.584 -6.974 1.00 70.06 117 ASP A O 1
ATOM 961 N N . LYS A 1 118 ? 16.389 -13.033 -5.688 1.00 43.50 118 LYS A N 1
ATOM 962 C CA . LYS A 1 118 ? 15.973 -13.584 -4.390 1.00 43.50 118 LYS A CA 1
ATOM 963 C C . LYS A 1 118 ? 15.334 -12.535 -3.497 1.00 43.50 118 LYS A C 1
ATOM 965 O O . LYS A 1 118 ? 15.779 -11.364 -3.533 1.00 43.50 118 LYS A O 1
#

pLDDT: mean 73.18, std 18.82, range [34.19, 97.75]

Solvent-accessible surface area (backbone atoms only — not comparab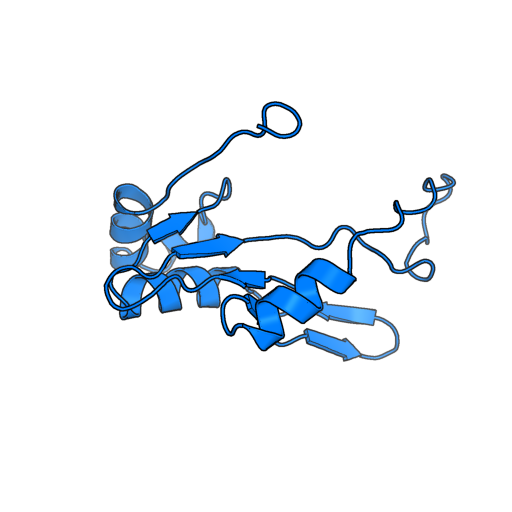le to full-atom values): 7274 Å² total; per-residue (Å²): 100,40,43,36,38,47,51,73,103,83,50,41,43,36,35,73,42,77,69,74,77,84,54,91,88,72,74,89,54,102,60,88,71,72,79,63,71,91,64,73,58,68,56,56,57,50,34,36,75,68,62,29,36,42,81,49,75,65,49,73,55,96,91,38,81,46,66,60,79,57,62,62,53,52,54,48,53,25,60,79,61,76,28,31,36,39,37,82,72,80,56,64,67,56,34,69,75,33,69,68,50,29,54,46,49,76,76,30,56,43,66,78,80,79,62,76,103,79

Secondary structure (DSSP, 8-state):
-BEEE-BTTTB-EEE--B-----GGG--SSS-PPPPP---HHHHHHHHHTTSEEEPPEEEETTEEEE--HHHHHHHHHHHTT-EEE-S---HHHHHH-HHHHHHHHHHEE-----S--

Mean predicted aligned error: 10.37 Å

Sequence (118 aa):
MILVYIFNNNITIIIKASQLDLDPAAQESQVPAEPAPETDQHVLHELERRKILVYTPSRCVNGKRVVCYDDRYIVKLAFDSDGIIVSNDNYRDLQTENPQWKKFIEERLLMYTFANDK

Nearest PDB structures (foldseek):
  6sjd-assembly1_A-2  TM=9.554E-01  e=2.513E-11  Homo sapiens
  7ndj-assembly1_A  TM=9.544E-01  e=1.330E-10  Mus musculus
  5h9v-assembly2_B  TM=8.932E-01  e=2.513E-11  Mus musculus
  7ndj-assembly2_B  TM=9.546E-01  e=2.589E-10  Mus musculus
  6sjd-assembly1_B-2  TM=8.783E-01  e=4.282E-11  Homo sapiens

Organism: Solea senegalensis (NCBI:txid28829)

Foldseek 3Di:
DFKAFQDDDQAGEGEGDDPDDQDPPPDPDPDPDDRDPPDPVVVQVVCVVVVGIDDADWDDDPNRTDGPPCLVVRLVVCVVRVHAYEYPDQPVVVCVVDVVSVVCSVVRYHYDDDPDVD